Protein AF-A0A0F9HJP5-F1 (afdb_monomer)

Foldseek 3Di:
DDPPPDDDDDDDDPQDDPPPQWDWDDKDFPPDPGDDQQGKIKTKTFGNAWDWDDDPNDIDTFGMWIWIAGNVPGIDIDGHHPVVVVVVVVVVVVVVVVVVVD

Sequence (102 aa):
MVEALVEVKKQARPFCCPEPRCTPIFSYNLYGPLPSTGESFICFGQMAEPVKFTYDGVEHVNNLNHCDYTPLKGIIRWQENKEDWEGVVKVFKLALEKLEEK

Organism: NCBI:txid412755

pLDDT: mean 86.51, std 14.53, range [43.19, 97.75]

Solvent-accessible surface area (backbone atoms only — not comparable to full-atom values): 6322 Å² total; per-residue (Å²): 134,83,81,80,79,77,83,75,79,92,63,94,73,74,87,52,78,87,52,87,60,45,48,78,75,50,65,51,44,90,87,43,98,65,80,57,97,74,51,52,38,38,27,31,26,39,36,82,63,61,52,71,53,73,58,98,89,42,80,45,72,23,36,30,36,45,31,46,36,35,74,87,73,41,74,44,76,44,76,31,37,69,66,55,55,58,47,49,57,54,51,53,51,56,52,50,56,60,57,74,76,109

Secondary structure (DSSP, 8-state):
--------------SS---TTEEEEEEEESSSSS--TT--EEEEEEEEEEEEEEETTEEEEEEEEEEEEETTTEEEEEEE-HHHHHHHHHHHHHHHHHHHT-

Mean predicted aligned error: 6.83 Å

Structure (mmCIF, N/CA/C/O backbone):
data_AF-A0A0F9HJP5-F1
#
_entry.id   AF-A0A0F9HJP5-F1
#
loop_
_atom_site.group_PDB
_atom_site.id
_atom_site.type_symbol
_atom_site.label_atom_id
_atom_site.label_alt_id
_atom_site.label_comp_id
_atom_site.label_asym_id
_atom_site.label_entity_id
_atom_site.label_seq_id
_atom_site.pdbx_PDB_ins_code
_atom_site.Cartn_x
_atom_site.Cartn_y
_atom_site.Cartn_z
_atom_site.occupancy
_atom_site.B_iso_or_equiv
_atom_site.auth_seq_id
_atom_site.auth_comp_id
_atom_site.auth_asym_id
_atom_site.auth_atom_id
_atom_site.pdbx_PDB_model_num
ATOM 1 N N . MET A 1 1 ? 16.960 -27.758 20.527 1.00 43.19 1 MET A N 1
ATOM 2 C CA . MET A 1 1 ? 16.028 -27.257 19.498 1.00 43.19 1 MET A CA 1
ATOM 3 C C . MET A 1 1 ? 16.883 -26.833 18.324 1.00 43.19 1 MET A C 1
ATOM 5 O O .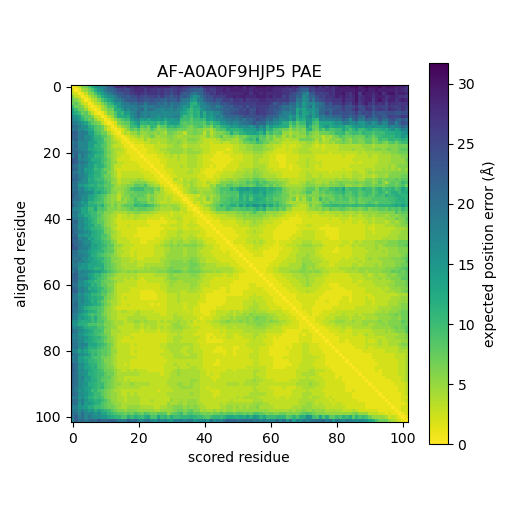 MET A 1 1 ? 17.768 -26.018 18.534 1.00 43.19 1 MET A O 1
ATOM 9 N N . VAL A 1 2 ? 16.744 -27.475 17.166 1.00 46.44 2 VAL A N 1
ATOM 10 C CA . VAL A 1 2 ? 17.554 -27.141 15.986 1.00 46.44 2 VAL A CA 1
ATOM 11 C C . VAL A 1 2 ? 16.746 -26.127 15.187 1.00 46.44 2 VAL A C 1
ATOM 13 O O . VAL A 1 2 ? 15.716 -26.482 14.620 1.00 46.44 2 VAL A O 1
ATOM 16 N N . GLU A 1 3 ? 17.155 -24.861 15.214 1.00 50.19 3 GLU A N 1
ATOM 17 C CA . GLU A 1 3 ? 16.606 -23.849 14.313 1.00 50.19 3 GLU A CA 1
ATOM 18 C C . GLU A 1 3 ? 17.042 -24.213 12.895 1.00 50.19 3 GLU A C 1
ATOM 20 O O . GLU A 1 3 ? 18.219 -24.131 12.541 1.00 50.19 3 GLU A O 1
ATOM 25 N N . ALA A 1 4 ? 16.099 -24.695 12.088 1.00 50.91 4 ALA A N 1
ATOM 26 C CA . ALA A 1 4 ? 16.340 -24.905 10.674 1.00 50.91 4 ALA A CA 1
ATOM 27 C C . ALA A 1 4 ? 16.491 -23.529 10.012 1.00 50.91 4 ALA A C 1
ATOM 29 O O . ALA A 1 4 ? 15.508 -22.833 9.762 1.00 50.91 4 ALA A O 1
ATOM 30 N N . LEU A 1 5 ? 17.735 -23.129 9.750 1.00 51.00 5 LEU A N 1
ATOM 31 C CA . LEU A 1 5 ? 18.041 -21.973 8.919 1.00 51.00 5 LEU A CA 1
ATOM 32 C C . LEU A 1 5 ? 17.611 -22.303 7.487 1.00 51.00 5 LEU A C 1
ATOM 34 O O . LEU A 1 5 ? 18.269 -23.065 6.781 1.00 51.00 5 LEU A O 1
ATOM 38 N N . VAL A 1 6 ? 16.463 -21.767 7.075 1.00 57.59 6 VAL A N 1
ATOM 39 C CA . VAL A 1 6 ? 15.993 -21.865 5.693 1.00 57.59 6 VAL A CA 1
ATOM 40 C C . VAL A 1 6 ? 16.932 -21.031 4.826 1.00 57.59 6 VAL A C 1
ATOM 42 O O . VAL A 1 6 ? 16.970 -19.805 4.930 1.00 57.59 6 VAL A O 1
ATOM 45 N N . GLU A 1 7 ? 17.711 -21.694 3.975 1.00 49.97 7 GLU A N 1
ATOM 46 C CA . GLU A 1 7 ? 18.623 -21.032 3.048 1.00 49.97 7 GLU A CA 1
ATOM 47 C C . GLU A 1 7 ? 17.812 -20.350 1.930 1.00 49.97 7 GLU A C 1
ATOM 49 O O . GLU A 1 7 ? 17.331 -20.979 0.984 1.00 49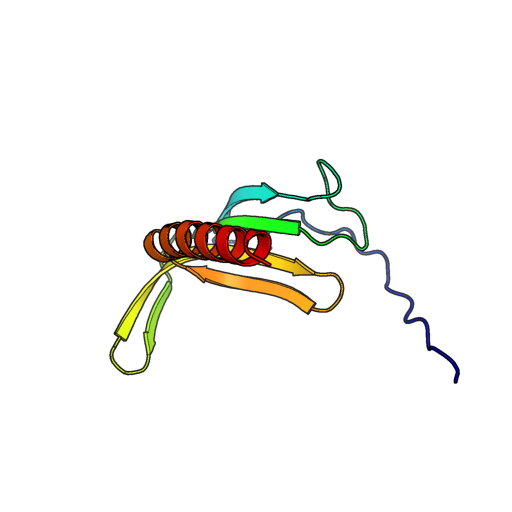.97 7 GLU A O 1
ATOM 54 N N . VAL A 1 8 ? 17.593 -19.039 2.066 1.00 55.94 8 VAL A N 1
ATOM 55 C CA . VAL A 1 8 ? 16.835 -18.253 1.086 1.00 55.94 8 VAL A CA 1
ATOM 56 C C . VAL A 1 8 ? 17.721 -17.985 -0.129 1.00 55.94 8 VAL A C 1
ATOM 58 O O . VAL A 1 8 ? 18.690 -17.227 -0.056 1.00 55.94 8 VAL A O 1
ATOM 61 N N . LYS A 1 9 ? 17.378 -18.590 -1.274 1.00 53.88 9 LYS A N 1
ATOM 62 C CA . LYS A 1 9 ? 18.059 -18.342 -2.555 1.00 53.88 9 LYS A CA 1
ATOM 63 C C . LYS A 1 9 ? 18.105 -16.840 -2.860 1.00 53.88 9 LYS A C 1
ATOM 65 O O . LYS A 1 9 ? 17.077 -16.161 -2.870 1.00 53.88 9 LYS A O 1
ATOM 70 N N . LYS A 1 10 ? 19.304 -16.328 -3.160 1.00 52.59 10 LYS A N 1
ATOM 71 C CA . LYS A 1 10 ? 19.517 -14.956 -3.645 1.00 52.59 10 LYS A CA 1
ATOM 72 C C . LYS A 1 10 ? 18.866 -14.795 -5.021 1.00 52.59 10 LYS A C 1
ATOM 74 O O . LYS A 1 10 ? 19.429 -15.213 -6.027 1.00 52.59 10 LYS A O 1
ATOM 79 N N . GLN A 1 11 ? 17.683 -14.195 -5.062 1.00 56.59 11 GLN A N 1
ATOM 80 C CA . GLN A 1 11 ? 17.024 -13.762 -6.293 1.00 56.59 11 GLN A CA 1
ATOM 81 C C . GLN A 1 11 ? 17.166 -12.242 -6.417 1.00 56.59 11 GLN A C 1
ATOM 83 O O . GLN A 1 11 ? 16.935 -11.531 -5.439 1.00 56.59 11 GLN A O 1
ATOM 88 N N . ALA A 1 12 ? 17.548 -11.746 -7.598 1.00 58.69 12 ALA A N 1
ATOM 89 C CA . ALA A 1 12 ? 17.525 -10.314 -7.892 1.00 58.69 12 ALA A CA 1
ATOM 90 C C . ALA A 1 12 ? 16.082 -9.798 -7.765 1.00 58.69 12 ALA A C 1
ATOM 92 O O . ALA A 1 12 ? 15.162 -10.387 -8.336 1.00 58.69 12 ALA A O 1
ATOM 93 N N . ARG A 1 13 ? 15.880 -8.747 -6.965 1.00 64.69 13 ARG A N 1
ATOM 94 C CA . ARG A 1 13 ? 14.548 -8.268 -6.570 1.00 64.69 13 ARG A CA 1
ATOM 95 C C . ARG A 1 13 ? 14.218 -6.983 -7.328 1.00 64.69 13 ARG A C 1
ATOM 97 O O . ARG A 1 13 ? 15.034 -6.063 -7.285 1.00 64.69 13 ARG A O 1
ATOM 104 N N . PRO A 1 14 ? 13.063 -6.885 -8.009 1.00 69.38 14 PRO A N 1
ATOM 105 C CA . PRO A 1 14 ? 12.643 -5.619 -8.592 1.00 69.38 14 PRO A CA 1
ATOM 106 C C . PRO A 1 14 ? 12.359 -4.621 -7.465 1.00 69.38 14 PRO A C 1
ATOM 108 O O . PRO A 1 14 ? 11.688 -4.958 -6.494 1.00 69.38 14 PRO A O 1
ATOM 111 N N . PHE A 1 15 ? 12.844 -3.385 -7.598 1.00 78.19 15 PHE A N 1
ATOM 112 C CA . PHE A 1 15 ? 12.635 -2.317 -6.608 1.00 78.19 15 PHE A CA 1
ATOM 113 C C . PHE A 1 15 ? 11.213 -1.714 -6.659 1.00 78.19 15 PHE A C 1
ATOM 115 O O . PHE A 1 15 ? 10.966 -0.619 -6.166 1.00 78.19 15 PHE A O 1
ATOM 122 N N . CYS A 1 16 ? 10.271 -2.410 -7.297 1.00 81.44 16 CYS A N 1
ATOM 123 C CA . CYS A 1 16 ? 8.891 -1.994 -7.517 1.00 81.44 16 CYS A CA 1
ATOM 124 C C . CYS A 1 16 ? 7.986 -3.227 -7.666 1.00 81.44 16 CYS A C 1
ATOM 126 O O . CYS A 1 16 ? 8.452 -4.332 -7.962 1.00 81.44 16 CYS A O 1
ATOM 128 N N . CYS A 1 17 ? 6.678 -3.014 -7.510 1.00 82.31 17 CYS A N 1
ATOM 129 C CA . CYS A 1 17 ? 5.645 -3.999 -7.813 1.00 82.31 17 CYS A CA 1
ATOM 130 C C . CYS A 1 17 ? 5.771 -4.509 -9.263 1.00 82.31 17 CYS A C 1
ATOM 132 O O . CYS A 1 17 ? 5.919 -3.692 -10.171 1.00 82.31 17 CYS A O 1
ATOM 134 N N . PRO A 1 18 ? 5.648 -5.826 -9.518 1.00 84.12 18 PRO A N 1
ATOM 135 C CA . PRO A 1 18 ? 5.689 -6.381 -10.869 1.00 84.12 18 PRO A CA 1
ATOM 136 C C . PRO A 1 18 ? 4.356 -6.252 -11.634 1.00 84.12 18 PRO A C 1
ATOM 138 O O . PRO A 1 18 ? 4.206 -6.879 -12.677 1.00 84.12 18 PRO A O 1
ATOM 141 N N . GLU A 1 19 ? 3.364 -5.505 -11.128 1.00 90.00 19 GLU A N 1
ATOM 142 C CA . GLU A 1 19 ? 2.081 -5.305 -11.818 1.00 90.00 19 GLU A CA 1
ATOM 143 C C . GLU A 1 19 ? 2.284 -4.469 -13.093 1.00 90.00 19 GLU A C 1
ATOM 145 O O . GLU A 1 19 ? 2.568 -3.276 -12.992 1.00 90.00 19 GLU A O 1
ATOM 150 N N . PRO A 1 20 ? 2.094 -5.047 -14.293 1.00 91.62 20 PRO A N 1
ATOM 151 C CA . PRO A 1 20 ? 2.446 -4.384 -15.549 1.00 91.62 20 PRO A CA 1
ATOM 152 C C . PRO A 1 20 ? 1.568 -3.171 -15.877 1.00 91.62 20 PRO A C 1
ATOM 154 O O . PRO A 1 20 ? 1.957 -2.340 -16.690 1.00 91.62 20 PRO A O 1
ATOM 157 N N . ARG A 1 21 ? 0.383 -3.056 -15.263 1.00 94.00 21 ARG A N 1
ATOM 158 C CA . ARG A 1 21 ? -0.520 -1.904 -15.434 1.00 94.00 21 ARG A CA 1
ATOM 159 C C . ARG A 1 21 ? -0.227 -0.755 -14.468 1.00 94.00 21 ARG A C 1
ATOM 161 O O . ARG A 1 21 ? -0.933 0.250 -14.505 1.00 94.00 21 ARG A O 1
ATOM 168 N N . CYS A 1 22 ? 0.740 -0.923 -13.569 1.00 94.75 22 CYS A N 1
ATOM 169 C CA . CYS A 1 22 ? 1.062 0.037 -12.526 1.00 94.75 22 CYS A CA 1
ATOM 170 C C . CYS A 1 22 ? 2.329 0.813 -12.892 1.00 94.75 22 CYS A C 1
ATOM 172 O O . CYS A 1 22 ? 3.394 0.226 -13.067 1.00 94.75 22 CYS A O 1
ATOM 174 N N . THR A 1 23 ? 2.235 2.138 -12.927 1.00 95.56 23 THR A N 1
ATOM 175 C CA . THR A 1 23 ? 3.382 3.035 -13.082 1.00 95.56 23 THR A CA 1
ATOM 176 C C . THR A 1 23 ? 3.891 3.441 -11.699 1.00 95.56 23 THR A C 1
ATOM 178 O O . THR A 1 23 ? 3.128 4.044 -10.940 1.00 95.56 23 THR A O 1
ATOM 181 N N . PRO A 1 24 ? 5.147 3.133 -11.327 1.00 93.56 24 PRO A N 1
ATOM 182 C CA . PRO A 1 24 ? 5.709 3.562 -10.049 1.00 93.56 24 PRO A CA 1
ATOM 183 C C . PRO A 1 24 ? 5.745 5.092 -9.923 1.00 93.56 24 PRO A C 1
ATOM 185 O O . PRO A 1 24 ? 6.177 5.783 -10.842 1.00 93.56 24 PRO A O 1
ATOM 188 N N . ILE A 1 25 ? 5.312 5.607 -8.774 1.00 94.56 25 ILE A N 1
ATOM 189 C CA . ILE A 1 25 ? 5.382 7.029 -8.404 1.00 94.56 25 ILE A CA 1
ATOM 190 C C . ILE A 1 25 ? 6.560 7.259 -7.458 1.00 94.56 25 ILE A C 1
ATOM 192 O O . ILE A 1 25 ? 7.348 8.183 -7.645 1.00 94.56 25 ILE A O 1
ATOM 196 N N . PHE A 1 26 ? 6.662 6.432 -6.418 1.00 91.88 26 PHE A N 1
ATOM 197 C CA . PHE A 1 26 ? 7.643 6.598 -5.354 1.00 91.88 26 PHE A CA 1
ATOM 198 C C . PHE A 1 26 ? 7.998 5.248 -4.742 1.00 91.88 26 PHE A C 1
ATOM 200 O O . PHE A 1 26 ? 7.146 4.376 -4.599 1.00 91.88 26 PHE A O 1
ATOM 207 N N . SER A 1 27 ? 9.250 5.075 -4.344 1.00 90.81 27 SER A N 1
ATOM 208 C CA . SER A 1 27 ? 9.721 3.892 -3.630 1.00 90.81 27 SER A CA 1
ATOM 209 C C . SER A 1 27 ? 10.589 4.325 -2.467 1.00 90.81 27 SER A C 1
ATOM 211 O O . SER A 1 27 ? 11.389 5.251 -2.599 1.00 90.81 27 SER A O 1
ATOM 213 N N . TYR A 1 28 ? 10.458 3.634 -1.343 1.00 89.56 28 TYR A N 1
ATOM 214 C CA . TYR A 1 28 ? 11.210 3.937 -0.141 1.00 89.56 28 TYR A CA 1
ATOM 215 C C . TYR A 1 28 ? 11.792 2.668 0.467 1.00 89.56 28 TYR A C 1
ATOM 217 O O . TYR A 1 28 ? 11.101 1.672 0.682 1.00 89.56 28 TYR A O 1
ATOM 225 N N . ASN A 1 29 ? 13.089 2.725 0.745 1.00 89.06 29 ASN A N 1
ATOM 226 C CA . ASN A 1 29 ? 13.818 1.711 1.481 1.00 89.06 29 ASN A CA 1
ATOM 227 C C . ASN A 1 29 ? 14.509 2.390 2.668 1.00 89.06 29 ASN A C 1
ATOM 229 O O . ASN A 1 29 ? 15.196 3.396 2.499 1.00 89.06 29 ASN A O 1
ATOM 233 N N . LEU A 1 30 ? 14.333 1.826 3.862 1.00 80.75 30 LEU A N 1
ATOM 234 C CA . LEU A 1 30 ? 14.901 2.356 5.105 1.00 80.75 30 LEU A CA 1
ATOM 235 C C . LEU A 1 30 ? 16.426 2.196 5.182 1.00 80.75 30 LEU A C 1
ATOM 237 O O . LEU A 1 30 ? 17.076 2.898 5.952 1.00 80.75 30 LEU A O 1
ATOM 241 N N . TYR A 1 31 ? 16.995 1.273 4.406 1.00 83.12 31 TYR A N 1
ATOM 242 C CA . TYR A 1 31 ? 18.390 0.848 4.547 1.00 83.12 31 TYR A CA 1
ATOM 243 C C . TYR A 1 31 ? 19.331 1.430 3.479 1.00 83.12 31 TYR A C 1
ATOM 245 O O . TYR A 1 31 ? 20.547 1.295 3.594 1.00 83.12 31 TYR A O 1
ATOM 253 N N . GLY A 1 32 ? 18.801 2.094 2.445 1.00 80.00 32 GLY A N 1
ATOM 254 C CA . GLY A 1 32 ? 19.606 2.670 1.367 1.00 80.00 32 GLY A CA 1
ATOM 255 C C . GLY A 1 32 ? 18.824 2.925 0.074 1.00 80.00 32 GLY A C 1
ATOM 256 O O . GLY A 1 32 ? 17.621 2.685 0.022 1.00 80.00 32 GLY A O 1
ATOM 257 N N . PRO A 1 33 ? 19.491 3.395 -0.998 1.00 77.38 33 PRO A N 1
ATOM 258 C CA . PRO A 1 33 ? 18.827 3.775 -2.249 1.00 77.38 33 PRO A CA 1
ATOM 259 C C . PRO A 1 33 ? 18.279 2.587 -3.055 1.00 77.38 33 PRO A C 1
ATOM 261 O O . PRO A 1 33 ? 17.374 2.773 -3.860 1.00 77.38 33 PRO A O 1
ATOM 264 N N . LEU A 1 34 ? 18.817 1.381 -2.854 1.00 79.25 34 LEU A N 1
ATOM 265 C CA . LEU A 1 34 ? 18.345 0.138 -3.465 1.00 79.25 34 LEU A CA 1
ATOM 266 C C . LEU A 1 34 ? 18.246 -0.943 -2.381 1.00 79.25 34 LEU A C 1
ATOM 268 O O . LEU A 1 34 ? 19.125 -0.991 -1.520 1.00 79.25 34 LEU A O 1
ATOM 272 N N . PRO A 1 35 ? 17.214 -1.801 -2.406 1.00 79.56 35 PRO A N 1
ATOM 273 C CA . PRO A 1 35 ? 17.018 -2.816 -1.388 1.00 79.56 35 PRO A CA 1
ATOM 274 C C . PRO A 1 35 ? 17.962 -3.996 -1.594 1.00 79.56 35 PRO A C 1
ATOM 276 O O . PRO A 1 35 ? 18.062 -4.566 -2.686 1.00 79.56 35 PRO A O 1
ATOM 279 N N . SER A 1 36 ? 18.616 -4.406 -0.514 1.00 78.88 36 SER A N 1
ATOM 280 C CA . SER A 1 36 ? 19.429 -5.618 -0.473 1.00 78.88 36 SER A CA 1
ATOM 281 C C . SER A 1 36 ? 18.574 -6.880 -0.327 1.00 78.88 36 SER A C 1
ATOM 283 O O . SER A 1 36 ? 17.383 -6.863 0.004 1.00 78.88 36 SER A O 1
ATOM 285 N N . THR A 1 37 ? 19.206 -8.040 -0.531 1.00 73.62 37 THR A N 1
ATOM 286 C CA . THR A 1 37 ? 18.575 -9.327 -0.213 1.00 73.62 37 THR A CA 1
ATOM 287 C C . THR A 1 37 ? 18.356 -9.426 1.298 1.00 73.62 37 THR A C 1
ATOM 289 O O . THR A 1 37 ? 19.305 -9.610 2.046 1.00 73.62 37 THR A O 1
ATOM 292 N N . GLY A 1 38 ? 17.101 -9.334 1.729 1.00 78.00 38 GLY A N 1
ATOM 293 C CA . GLY A 1 38 ? 16.689 -9.430 3.132 1.00 78.00 38 GLY A CA 1
ATOM 294 C C . GLY A 1 38 ? 16.067 -8.148 3.679 1.00 78.00 38 GLY A C 1
ATOM 295 O O . GLY A 1 38 ? 15.526 -8.174 4.774 1.00 78.00 38 GLY A O 1
ATOM 296 N N . GLU A 1 39 ? 16.081 -7.060 2.915 1.00 87.00 39 GLU A N 1
ATOM 297 C CA . GLU A 1 39 ? 15.463 -5.800 3.325 1.00 87.00 39 GLU A CA 1
ATOM 298 C C . GLU A 1 39 ? 13.991 -5.741 2.911 1.00 87.00 39 GLU A C 1
ATOM 300 O O . GLU A 1 39 ? 13.5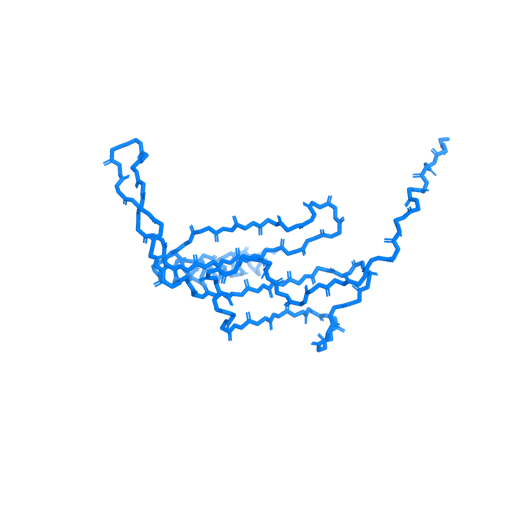83 -6.323 1.896 1.00 87.00 39 GLU A O 1
ATOM 305 N N . SER A 1 40 ? 13.205 -5.032 3.719 1.00 88.25 40 SER A N 1
ATOM 306 C CA . SER A 1 40 ? 11.851 -4.613 3.369 1.00 88.25 40 SER A CA 1
ATOM 307 C C . SER A 1 40 ? 11.909 -3.269 2.657 1.00 88.25 40 SER A C 1
ATOM 309 O O . SER A 1 40 ? 12.714 -2.410 3.007 1.00 88.25 40 SER A O 1
ATOM 311 N N . PHE A 1 41 ? 11.029 -3.070 1.688 1.00 91.06 41 PHE A N 1
ATOM 312 C CA . PHE A 1 41 ? 10.858 -1.782 1.029 1.00 91.06 41 PHE A CA 1
ATOM 313 C C . PHE A 1 41 ? 9.390 -1.585 0.686 1.00 91.06 41 PHE A C 1
ATOM 315 O O . PHE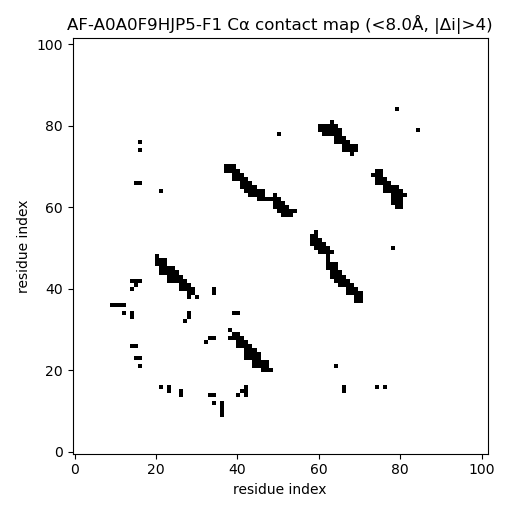 A 1 41 ? 8.636 -2.553 0.573 1.00 91.06 41 PHE A O 1
ATOM 322 N N . ILE A 1 42 ? 9.013 -0.328 0.495 1.00 93.25 42 ILE A N 1
ATOM 323 C CA . ILE A 1 42 ? 7.672 0.048 0.066 1.00 93.25 42 ILE A CA 1
ATOM 324 C C . ILE A 1 42 ? 7.737 0.706 -1.306 1.00 93.25 42 ILE A C 1
ATOM 326 O O . ILE A 1 42 ? 8.685 1.431 -1.618 1.00 93.25 42 ILE A O 1
ATOM 330 N N . CYS A 1 43 ? 6.734 0.463 -2.142 1.00 93.75 43 CYS A N 1
ATOM 331 C CA . CYS A 1 43 ? 6.554 1.216 -3.376 1.00 93.75 43 CYS A CA 1
ATOM 332 C C . CYS A 1 43 ? 5.103 1.637 -3.570 1.00 93.75 43 CYS A C 1
ATOM 334 O O . CYS A 1 43 ? 4.173 0.899 -3.250 1.00 93.75 43 CYS A O 1
ATOM 336 N N . PHE A 1 44 ? 4.936 2.802 -4.169 1.00 95.38 44 PHE A N 1
ATOM 337 C CA . PHE A 1 44 ? 3.673 3.429 -4.498 1.00 95.38 44 PHE A CA 1
ATOM 338 C C . PHE A 1 44 ? 3.594 3.589 -6.007 1.00 95.38 44 PHE A C 1
ATOM 340 O O . PHE A 1 44 ? 4.584 3.950 -6.650 1.00 95.38 44 PHE A O 1
ATOM 347 N N . GLY A 1 45 ? 2.427 3.343 -6.584 1.00 96.25 45 GLY A N 1
ATOM 348 C CA . GLY A 1 45 ? 2.229 3.484 -8.017 1.00 96.25 45 GLY A CA 1
ATOM 349 C C . GLY A 1 45 ? 0.788 3.765 -8.397 1.00 96.25 45 GLY A C 1
ATOM 350 O O . GLY A 1 45 ? -0.128 3.594 -7.598 1.00 96.25 45 GLY A O 1
ATOM 351 N N . GLN A 1 46 ? 0.607 4.211 -9.632 1.00 97.31 46 GLN A N 1
ATOM 352 C CA . GLN A 1 46 ? -0.685 4.526 -10.221 1.00 97.31 46 GLN A CA 1
ATOM 353 C C . GLN A 1 46 ? -1.063 3.469 -11.250 1.00 97.31 46 GLN A C 1
ATOM 355 O O . GLN A 1 46 ? -0.260 3.116 -12.112 1.00 97.31 46 GLN A O 1
ATOM 360 N N . MET A 1 47 ? -2.296 2.986 -11.184 1.00 96.81 47 MET A N 1
ATOM 361 C CA . MET A 1 47 ? -2.848 2.080 -12.182 1.00 96.81 47 MET A CA 1
ATOM 362 C C . MET A 1 47 ? -3.280 2.854 -13.430 1.00 96.81 47 MET A C 1
ATOM 364 O O . MET A 1 47 ? -3.880 3.923 -13.322 1.00 96.81 47 MET A O 1
ATOM 368 N N . ALA A 1 48 ? -3.025 2.287 -14.611 1.00 96.00 48 ALA A N 1
ATOM 369 C CA . ALA A 1 48 ? -3.502 2.838 -15.881 1.00 96.00 48 ALA A CA 1
ATOM 370 C C . ALA A 1 48 ? -5.039 2.947 -15.930 1.00 96.00 48 ALA A C 1
ATOM 372 O O . ALA A 1 48 ? -5.580 3.913 -16.460 1.00 96.00 48 ALA A O 1
ATOM 373 N N . GLU A 1 49 ? -5.731 1.975 -15.331 1.00 96.00 49 GLU A N 1
ATOM 374 C CA . GLU A 1 49 ? -7.184 1.960 -15.172 1.00 96.00 49 GLU A CA 1
ATOM 375 C C . GLU A 1 49 ? -7.546 1.571 -13.732 1.00 96.00 49 GLU A C 1
ATOM 377 O O . GLU A 1 49 ? -6.884 0.700 -13.154 1.00 96.00 49 GLU A O 1
ATOM 382 N N . PRO A 1 50 ? -8.584 2.185 -13.133 1.00 96.44 50 PRO A N 1
ATOM 383 C CA . PRO A 1 50 ? -9.011 1.842 -11.784 1.00 96.44 50 PRO A CA 1
ATOM 384 C C . PRO A 1 50 ? -9.565 0.416 -11.717 1.00 96.44 50 PRO A C 1
ATOM 386 O O . PRO A 1 50 ? -10.334 -0.013 -12.578 1.00 96.44 50 PRO A O 1
ATOM 389 N N . VAL A 1 51 ? -9.253 -0.287 -10.632 1.00 95.31 51 VAL A N 1
ATOM 390 C CA . VAL A 1 51 ? -9.952 -1.512 -10.242 1.00 95.31 51 VAL A CA 1
ATOM 391 C C . VAL A 1 51 ? -11.224 -1.112 -9.508 1.00 95.31 51 VAL A C 1
ATOM 393 O O . VAL A 1 51 ? -11.168 -0.390 -8.514 1.00 95.31 51 VAL A O 1
ATOM 396 N N . LYS A 1 52 ? -12.374 -1.570 -10.008 1.00 97.06 52 LYS A N 1
ATOM 397 C CA . LYS A 1 52 ? -13.686 -1.287 -9.420 1.00 97.06 52 LYS A CA 1
ATOM 398 C C . LYS A 1 52 ? -14.319 -2.566 -8.901 1.00 97.06 52 LYS A C 1
ATOM 400 O O . LYS A 1 52 ? -14.363 -3.557 -9.629 1.00 97.06 52 LYS A O 1
ATOM 405 N N . PHE A 1 53 ? -14.815 -2.541 -7.672 1.00 95.81 53 PHE A N 1
ATOM 406 C CA . PHE A 1 53 ? -15.557 -3.655 -7.084 1.00 95.81 53 PHE A CA 1
ATOM 407 C C . PHE A 1 53 ? -16.522 -3.161 -6.003 1.00 95.81 53 PHE A C 1
ATOM 409 O O . PHE A 1 53 ? -16.390 -2.050 -5.498 1.00 95.81 53 PHE A O 1
ATOM 416 N N . THR A 1 54 ? -17.492 -3.999 -5.645 1.00 97.44 54 THR A N 1
ATOM 417 C CA . THR A 1 54 ? -18.434 -3.734 -4.554 1.00 97.44 54 THR A CA 1
ATOM 418 C C . THR A 1 54 ? -18.271 -4.801 -3.488 1.00 97.44 54 THR A C 1
ATOM 420 O O . THR A 1 54 ? -18.231 -5.990 -3.808 1.00 97.44 54 THR A O 1
ATOM 423 N N . TYR A 1 55 ? -18.204 -4.383 -2.230 1.00 95.38 55 TYR A N 1
ATOM 424 C CA . TYR A 1 55 ? -18.141 -5.278 -1.082 1.00 95.38 55 TYR A CA 1
ATOM 425 C C . TYR A 1 55 ? -19.084 -4.760 0.006 1.00 95.38 55 TYR A C 1
ATOM 427 O O . TYR A 1 55 ? -19.062 -3.575 0.323 1.00 95.38 55 TYR A O 1
ATOM 435 N N . ASP A 1 56 ? -19.972 -5.620 0.513 1.00 96.19 56 ASP A N 1
ATOM 436 C CA . ASP A 1 56 ? -20.992 -5.273 1.518 1.00 96.19 56 ASP A CA 1
ATOM 437 C C . ASP A 1 56 ? -21.780 -3.979 1.211 1.00 96.19 56 ASP A C 1
ATOM 439 O O . ASP A 1 56 ? -22.100 -3.180 2.087 1.00 96.19 56 ASP A O 1
ATOM 443 N N . GLY A 1 57 ? -22.108 -3.771 -0.070 1.00 96.50 57 GLY A N 1
ATOM 444 C CA . GLY A 1 57 ? -22.885 -2.618 -0.541 1.00 96.50 57 GLY A CA 1
ATOM 445 C C . GLY A 1 57 ? -22.090 -1.320 -0.713 1.00 96.50 57 GLY A C 1
ATOM 446 O O . GLY A 1 57 ? -22.673 -0.314 -1.111 1.00 96.50 57 GLY A O 1
ATOM 447 N N . VAL A 1 58 ? -20.780 -1.333 -0.466 1.00 95.88 58 VAL A N 1
ATOM 448 C CA . VAL A 1 58 ? -19.893 -0.182 -0.664 1.00 95.88 58 VAL A CA 1
ATOM 449 C C . VAL A 1 58 ? -19.131 -0.340 -1.977 1.00 95.88 58 VAL A C 1
ATOM 451 O O . VAL A 1 58 ? -18.540 -1.388 -2.245 1.00 95.88 58 VAL A O 1
ATOM 454 N N . GLU A 1 59 ? -19.171 0.690 -2.823 1.00 96.94 59 GLU A N 1
ATOM 455 C CA . GLU A 1 59 ? -18.376 0.750 -4.050 1.00 96.94 59 GLU A CA 1
ATOM 456 C C . GLU A 1 59 ? -16.945 1.198 -3.734 1.00 96.94 59 GLU A C 1
ATOM 458 O O . GLU A 1 59 ? -16.726 2.187 -3.037 1.00 96.94 59 GLU A O 1
ATOM 463 N N . HIS A 1 60 ? -15.976 0.480 -4.294 1.00 96.38 60 HIS A N 1
ATOM 464 C CA . HIS A 1 60 ? -14.558 0.796 -4.228 1.00 96.38 60 HIS A CA 1
ATOM 465 C C . HIS A 1 60 ? -14.036 1.079 -5.635 1.00 96.38 60 HIS A C 1
ATOM 467 O O . HIS A 1 60 ? -14.265 0.301 -6.566 1.00 96.38 60 HIS A O 1
ATOM 473 N N . VAL A 1 61 ? -13.314 2.189 -5.785 1.00 97.50 61 VAL A N 1
ATOM 474 C CA . VAL A 1 61 ? -12.679 2.610 -7.038 1.00 97.50 61 VAL A CA 1
ATOM 475 C C . VAL A 1 61 ? -11.216 2.900 -6.740 1.00 97.50 61 VAL A C 1
ATOM 477 O O . VAL A 1 61 ? -10.876 3.977 -6.259 1.00 97.50 61 VAL A O 1
ATOM 480 N N . ASN A 1 62 ? -10.353 1.931 -7.033 1.00 97.38 62 ASN A N 1
ATOM 481 C CA . ASN A 1 62 ? -8.965 1.944 -6.586 1.00 97.38 62 ASN A CA 1
ATOM 482 C C . ASN A 1 62 ? -8.041 2.107 -7.791 1.00 97.38 62 ASN A C 1
ATOM 484 O O . ASN A 1 62 ? -7.949 1.233 -8.655 1.00 97.38 62 ASN A O 1
ATOM 488 N N . ASN A 1 63 ? -7.382 3.256 -7.877 1.00 97.69 63 ASN A N 1
ATOM 489 C CA . ASN A 1 63 ? -6.484 3.629 -8.970 1.00 97.69 63 ASN A CA 1
ATOM 490 C C . ASN A 1 63 ? -5.018 3.740 -8.535 1.00 97.69 63 ASN A C 1
ATOM 492 O O . ASN A 1 63 ? -4.169 4.095 -9.354 1.00 97.69 63 ASN A O 1
ATOM 496 N N . LEU A 1 64 ? -4.712 3.428 -7.279 1.00 97.62 64 LEU A N 1
ATOM 497 C CA . LEU A 1 64 ? -3.375 3.450 -6.708 1.00 97.62 64 LEU A CA 1
ATOM 498 C C . LEU A 1 64 ? -3.008 2.067 -6.165 1.00 97.62 64 LEU A C 1
ATOM 500 O O . LEU A 1 64 ? -3.868 1.270 -5.791 1.00 97.62 64 LEU A O 1
ATOM 504 N N . ASN A 1 65 ? -1.710 1.784 -6.126 1.00 96.25 65 ASN A N 1
ATOM 505 C CA . ASN A 1 65 ? -1.152 0.655 -5.397 1.00 96.25 65 ASN A CA 1
ATOM 506 C C . ASN A 1 65 ? -0.151 1.151 -4.360 1.00 96.25 65 ASN A C 1
ATOM 508 O O . ASN A 1 65 ? 0.732 1.946 -4.683 1.00 96.25 65 ASN A O 1
ATOM 512 N N . HIS A 1 66 ? -0.216 0.562 -3.176 1.00 95.38 66 HIS A N 1
ATOM 513 C CA . HIS A 1 66 ? 0.848 0.557 -2.181 1.00 95.38 66 HIS A CA 1
ATOM 514 C C . HIS A 1 66 ? 1.309 -0.890 -2.011 1.00 95.38 66 HIS A C 1
ATOM 516 O O . HIS A 1 66 ? 0.500 -1.797 -1.829 1.00 95.38 66 HIS A O 1
ATOM 522 N N . CYS A 1 67 ? 2.605 -1.146 -2.151 1.00 93.88 67 CYS A N 1
ATOM 523 C CA . CYS A 1 67 ? 3.157 -2.483 -1.989 1.00 93.88 67 CYS A CA 1
ATOM 524 C C . CYS A 1 67 ? 4.205 -2.499 -0.892 1.00 93.88 67 CYS A C 1
ATOM 526 O O . CYS A 1 67 ? 5.205 -1.792 -1.000 1.00 93.88 67 CYS A O 1
ATOM 528 N N . ASP A 1 68 ? 4.008 -3.389 0.073 1.00 92.44 68 ASP A N 1
ATOM 529 C CA . ASP A 1 68 ? 4.985 -3.730 1.093 1.00 92.44 68 ASP A CA 1
ATOM 530 C C . ASP A 1 68 ? 5.715 -4.995 0.656 1.00 92.44 68 ASP A C 1
ATOM 532 O O . ASP A 1 68 ? 5.145 -6.091 0.636 1.00 92.44 68 ASP A O 1
ATOM 536 N N . TYR A 1 69 ? 6.994 -4.875 0.319 1.00 89.12 69 TYR A N 1
ATOM 537 C CA . TYR A 1 69 ? 7.842 -6.049 0.232 1.00 89.12 69 TYR A CA 1
ATOM 538 C C . TYR A 1 69 ? 8.392 -6.376 1.615 1.00 89.12 69 TYR A C 1
ATOM 540 O O . TYR A 1 69 ? 9.036 -5.542 2.251 1.00 89.12 69 TYR A O 1
ATOM 548 N N . THR A 1 70 ? 8.220 -7.625 2.042 1.00 87.25 70 THR A N 1
ATOM 549 C CA . THR A 1 70 ? 8.894 -8.160 3.226 1.00 87.25 70 THR A CA 1
ATOM 550 C C . THR A 1 70 ? 9.582 -9.486 2.892 1.00 87.25 70 THR A C 1
ATOM 552 O O . THR A 1 70 ? 9.044 -10.277 2.112 1.00 87.25 70 THR A O 1
ATOM 555 N N . PRO A 1 71 ? 10.737 -9.803 3.503 1.00 82.88 71 PRO A N 1
ATOM 556 C CA . PRO A 1 71 ? 11.402 -11.091 3.296 1.00 82.88 71 PRO A CA 1
ATOM 557 C C . PRO A 1 71 ? 10.529 -12.296 3.656 1.00 82.88 71 PRO A C 1
ATOM 559 O O . PRO A 1 71 ? 10.651 -13.346 3.033 1.00 82.88 71 PRO A O 1
ATOM 562 N N . LEU A 1 72 ? 9.658 -12.142 4.659 1.00 85.25 72 LEU A N 1
ATOM 563 C CA . LEU A 1 72 ? 8.820 -13.223 5.171 1.00 85.25 72 LEU A CA 1
ATOM 564 C C . LEU A 1 72 ? 7.569 -13.460 4.316 1.00 85.25 72 LEU A C 1
ATOM 566 O O . LEU A 1 72 ? 7.188 -14.606 4.103 1.00 85.25 72 LEU A O 1
ATOM 570 N N . LYS A 1 73 ? 6.906 -12.390 3.863 1.00 84.88 73 LYS A N 1
ATOM 571 C CA . LYS A 1 73 ? 5.595 -12.479 3.194 1.00 84.88 73 LYS A CA 1
ATOM 572 C C . LYS A 1 73 ? 5.667 -12.243 1.684 1.00 84.88 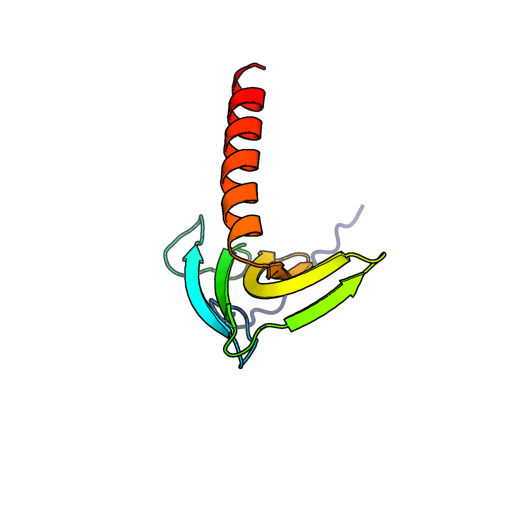73 LYS A C 1
ATOM 574 O O . LYS A 1 73 ? 4.657 -12.372 1.003 1.00 84.88 73 LYS A O 1
ATOM 579 N N . GLY A 1 74 ? 6.841 -11.903 1.153 1.00 85.62 74 GLY A N 1
ATOM 580 C CA . GLY A 1 74 ? 6.975 -11.439 -0.222 1.00 85.62 74 GLY A CA 1
ATOM 581 C C . GLY A 1 74 ? 6.314 -10.073 -0.406 1.00 85.62 74 GLY A C 1
ATOM 582 O O . GLY A 1 74 ? 6.371 -9.233 0.492 1.00 85.62 74 GLY A O 1
ATOM 583 N N . ILE A 1 75 ? 5.709 -9.853 -1.575 1.00 87.50 75 ILE A N 1
ATOM 584 C CA . ILE A 1 75 ? 4.983 -8.617 -1.887 1.00 87.50 75 ILE A CA 1
ATOM 585 C C . ILE A 1 75 ? 3.553 -8.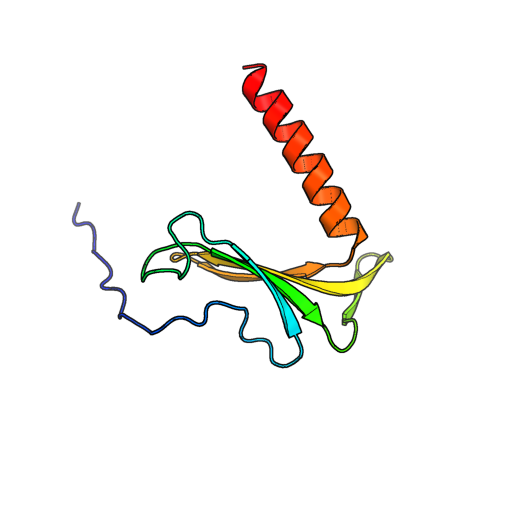734 -1.370 1.00 87.50 75 ILE A C 1
ATOM 587 O O . ILE A 1 75 ? 2.784 -9.568 -1.847 1.00 87.50 75 ILE A O 1
ATOM 591 N N . ILE A 1 76 ? 3.184 -7.845 -0.455 1.00 91.69 76 ILE A N 1
ATOM 592 C CA . ILE A 1 76 ? 1.793 -7.543 -0.134 1.00 91.69 76 ILE A CA 1
ATOM 593 C C . ILE A 1 76 ? 1.408 -6.329 -0.965 1.00 91.69 76 ILE A C 1
ATOM 595 O O . ILE A 1 76 ? 2.106 -5.321 -0.938 1.00 91.69 76 ILE A O 1
ATOM 599 N N . ARG A 1 77 ? 0.314 -6.431 -1.720 1.00 93.00 77 ARG A N 1
ATOM 600 C CA . ARG A 1 77 ? -0.194 -5.336 -2.547 1.00 93.00 77 ARG A CA 1
ATOM 601 C C . ARG A 1 77 ? -1.551 -4.882 -2.039 1.00 93.00 77 ARG A C 1
ATOM 603 O O . ARG A 1 77 ? -2.505 -5.656 -2.067 1.00 93.00 77 ARG A O 1
ATOM 610 N N . TRP A 1 78 ? -1.624 -3.612 -1.682 1.00 94.88 78 TRP A N 1
ATOM 611 C CA . TRP A 1 78 ? -2.839 -2.881 -1.373 1.00 94.88 78 TRP A CA 1
ATOM 612 C C . TRP A 1 78 ? -3.296 -2.138 -2.628 1.00 94.88 78 TRP A C 1
ATOM 614 O O . TRP A 1 78 ? -2.496 -1.456 -3.268 1.00 94.88 78 TRP A O 1
ATOM 624 N N . GLN A 1 79 ? -4.563 -2.316 -3.000 1.00 95.31 79 GLN A N 1
ATOM 625 C CA . GLN A 1 79 ? -5.220 -1.523 -4.036 1.00 95.31 79 GLN A CA 1
ATOM 626 C C . GLN A 1 79 ? -6.014 -0.436 -3.334 1.00 95.31 79 GLN A C 1
ATOM 628 O O . GLN A 1 79 ? -6.906 -0.758 -2.556 1.00 95.31 79 GLN A O 1
ATOM 633 N N . GLU A 1 80 ? -5.694 0.815 -3.620 1.00 96.38 80 GLU A N 1
ATOM 634 C CA . GLU A 1 80 ? -6.124 1.976 -2.843 1.00 96.38 80 GLU A CA 1
ATOM 635 C C . GLU A 1 80 ? -6.538 3.124 -3.772 1.00 96.38 80 GLU A C 1
ATOM 637 O O . GLU A 1 80 ? -6.391 3.060 -5.000 1.00 96.38 80 GLU A O 1
ATOM 642 N N . ASN A 1 81 ? -7.050 4.192 -3.183 1.00 97.56 81 ASN A N 1
ATOM 643 C CA . ASN A 1 81 ? -7.269 5.483 -3.817 1.00 97.56 81 ASN A CA 1
ATOM 644 C C . ASN A 1 81 ? -6.549 6.598 -3.038 1.00 97.56 81 ASN A C 1
ATOM 646 O O . ASN A 1 81 ? -5.762 6.357 -2.120 1.00 97.56 81 ASN A O 1
ATOM 650 N N . LYS A 1 82 ? -6.769 7.845 -3.455 1.00 96.81 82 LYS A N 1
ATOM 651 C CA . LYS A 1 82 ? -6.108 9.004 -2.853 1.00 96.81 82 LYS A CA 1
ATOM 652 C C . LYS A 1 82 ? -6.539 9.200 -1.396 1.00 96.81 82 LYS A C 1
ATOM 654 O O . LYS A 1 82 ? -5.705 9.519 -0.549 1.00 96.81 82 LYS A O 1
ATOM 659 N N . GLU A 1 83 ? -7.822 9.022 -1.120 1.00 96.88 83 GLU A N 1
ATOM 660 C CA . GLU A 1 83 ? -8.426 9.194 0.196 1.00 96.88 83 GLU A CA 1
ATOM 661 C C . GLU A 1 83 ? -7.861 8.183 1.205 1.00 96.88 83 GLU A C 1
ATOM 663 O O . GL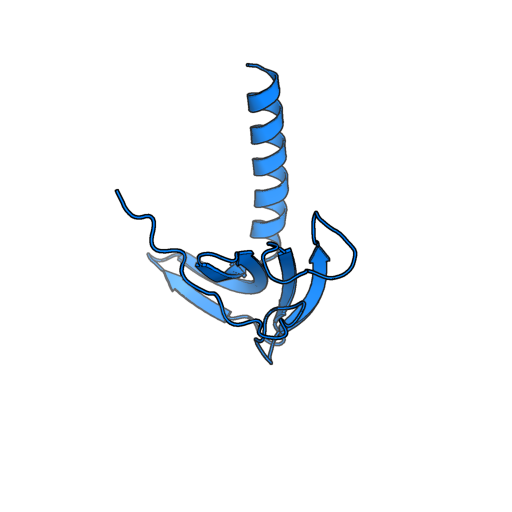U A 1 83 ? -7.618 8.543 2.359 1.00 96.88 83 GLU A O 1
ATOM 668 N N . ASP A 1 84 ? -7.562 6.957 0.765 1.00 96.69 84 ASP A N 1
ATOM 669 C CA . ASP A 1 84 ? -6.882 5.944 1.577 1.00 96.69 84 ASP A CA 1
ATOM 670 C C . ASP A 1 84 ? -5.490 6.429 2.015 1.00 96.69 84 ASP A C 1
ATOM 672 O O . ASP A 1 84 ? -5.163 6.395 3.203 1.00 96.69 84 ASP A O 1
ATOM 676 N N . TRP A 1 85 ? -4.679 6.958 1.088 1.00 96.00 85 TRP A N 1
ATOM 677 C CA . TRP A 1 85 ? -3.339 7.478 1.404 1.00 96.00 85 TRP A CA 1
ATOM 678 C C . TRP A 1 85 ? -3.389 8.672 2.358 1.00 96.00 85 TRP A C 1
ATOM 680 O O . TRP A 1 85 ? -2.621 8.738 3.322 1.00 96.00 85 TRP A O 1
ATOM 690 N N . GLU A 1 86 ? -4.306 9.612 2.122 1.00 96.94 86 GLU A N 1
ATOM 691 C CA . GLU A 1 86 ? -4.534 10.746 3.023 1.00 96.94 86 GLU A CA 1
ATOM 692 C C . GLU A 1 86 ? -4.969 10.270 4.420 1.00 96.94 86 GLU A C 1
ATOM 694 O O . GLU A 1 86 ? -4.489 10.782 5.441 1.00 96.94 86 GLU A O 1
ATOM 699 N N . GLY A 1 87 ? -5.817 9.239 4.472 1.00 96.62 87 GLY A N 1
ATOM 700 C CA . GLY A 1 87 ? -6.230 8.559 5.694 1.00 96.62 87 GLY A CA 1
ATOM 701 C C . GLY A 1 87 ? -5.056 7.939 6.452 1.00 96.62 87 GLY A C 1
ATOM 702 O O . GLY A 1 87 ? -4.904 8.192 7.650 1.00 96.62 87 GLY A O 1
ATOM 703 N N . VAL A 1 88 ? -4.185 7.191 5.768 1.00 94.88 88 VAL A N 1
ATOM 704 C CA . VAL A 1 88 ? -3.001 6.551 6.369 1.00 94.88 88 VAL A CA 1
ATOM 705 C C . VAL A 1 88 ? -2.055 7.587 6.972 1.00 94.88 88 VAL A C 1
ATOM 707 O O . VAL A 1 88 ? -1.623 7.419 8.114 1.00 94.88 88 VAL A O 1
ATOM 710 N N . VAL A 1 89 ? -1.780 8.695 6.272 1.00 95.38 89 VAL A N 1
ATOM 711 C CA . VAL A 1 89 ? -0.936 9.780 6.809 1.00 95.38 89 VAL A CA 1
ATOM 712 C C . VAL A 1 89 ? -1.499 10.308 8.128 1.00 95.38 89 VAL A C 1
ATOM 714 O O . VAL A 1 89 ? -0.752 10.505 9.089 1.00 95.38 89 VAL A O 1
ATOM 717 N N . LYS A 1 90 ? -2.816 10.530 8.196 1.00 96.56 90 LYS A N 1
ATOM 718 C CA . LYS A 1 90 ? -3.480 10.986 9.422 1.00 96.56 90 LYS A CA 1
ATOM 719 C C . LYS A 1 90 ? -3.376 9.943 10.536 1.00 96.56 90 LYS A C 1
ATOM 721 O O . LYS A 1 90 ? -3.030 10.297 11.661 1.00 96.56 90 LYS A O 1
ATOM 726 N N . VAL A 1 91 ? -3.656 8.676 10.234 1.00 96.81 91 VAL A N 1
ATOM 727 C CA . VAL A 1 91 ? -3.625 7.583 11.218 1.00 96.81 91 VAL A CA 1
ATOM 728 C C . VAL A 1 91 ? -2.219 7.381 11.783 1.00 96.81 91 VAL A C 1
ATOM 730 O O . VAL A 1 91 ? -2.074 7.260 12.996 1.00 96.81 91 VAL A O 1
ATOM 733 N N . PHE A 1 92 ? -1.179 7.401 10.947 1.00 95.88 92 PHE A N 1
ATOM 734 C CA . PHE A 1 92 ? 0.202 7.226 11.406 1.00 95.88 92 PHE A CA 1
ATOM 735 C C . PHE A 1 92 ? 0.669 8.372 12.299 1.00 95.88 92 PHE A C 1
ATOM 737 O O . PHE A 1 92 ? 1.306 8.114 13.316 1.00 95.88 92 PHE A O 1
ATOM 744 N N . LYS A 1 93 ? 0.304 9.621 11.982 1.00 96.75 93 LYS A N 1
ATOM 745 C CA . LYS A 1 93 ? 0.591 10.765 12.862 1.00 96.75 93 LYS A CA 1
ATOM 746 C C . LYS A 1 93 ? -0.045 10.591 14.241 1.00 96.75 93 LYS A C 1
ATOM 748 O O . LYS A 1 93 ? 0.660 10.653 15.240 1.00 96.75 93 LYS A O 1
ATOM 753 N N . LEU A 1 94 ? -1.341 10.278 14.286 1.00 97.31 94 LEU A N 1
ATOM 754 C CA . LEU A 1 94 ? -2.058 10.050 15.547 1.00 97.31 94 LEU A CA 1
ATOM 755 C C . LEU A 1 94 ? -1.467 8.878 16.347 1.00 97.31 94 LEU A C 1
ATOM 757 O O . LEU A 1 94 ? -1.395 8.931 17.573 1.00 97.31 94 LEU A O 1
ATOM 761 N N . ALA A 1 95 ? -1.042 7.811 15.668 1.00 97.75 95 ALA A N 1
ATOM 762 C CA . ALA A 1 95 ? -0.414 6.665 16.316 1.00 97.75 95 ALA A CA 1
ATOM 763 C C . ALA A 1 95 ? 0.949 7.019 16.935 1.00 97.75 95 ALA A C 1
ATOM 765 O O . ALA A 1 95 ? 1.243 6.557 18.036 1.00 97.75 95 ALA A O 1
ATOM 766 N N . LEU A 1 96 ? 1.757 7.839 16.255 1.00 96.81 96 LEU A N 1
ATOM 767 C CA . LEU A 1 96 ? 3.042 8.324 16.769 1.00 96.81 96 LEU A CA 1
ATOM 768 C C . LEU A 1 96 ? 2.854 9.241 17.980 1.00 96.81 96 LEU A C 1
ATOM 770 O O . LEU A 1 96 ? 3.489 9.012 19.003 1.00 96.81 96 LEU A O 1
ATOM 774 N N . GLU A 1 97 ? 1.918 10.191 17.913 1.00 96.75 97 GLU A N 1
ATOM 775 C CA . GLU A 1 97 ? 1.566 11.047 19.058 1.00 96.75 97 GLU A CA 1
ATOM 776 C C . GLU A 1 97 ? 1.196 10.197 20.286 1.00 96.75 97 GLU A C 1
ATOM 778 O O . GLU A 1 97 ? 1.688 10.418 21.390 1.00 96.75 97 GLU A O 1
ATOM 783 N N . LYS A 1 98 ? 0.392 9.143 20.091 1.00 96.75 98 LYS A N 1
ATOM 784 C CA . LYS A 1 98 ? 0.008 8.220 21.171 1.00 96.75 98 LYS A CA 1
ATOM 785 C C . LYS A 1 98 ? 1.136 7.325 21.675 1.00 96.75 98 LYS A C 1
ATOM 787 O O . LYS A 1 98 ? 1.030 6.803 22.785 1.00 96.75 98 LYS A O 1
ATOM 792 N N . LEU A 1 99 ? 2.168 7.089 20.871 1.00 95.56 99 LEU A N 1
ATOM 793 C CA . LEU A 1 99 ? 3.351 6.348 21.293 1.00 95.56 99 LEU A CA 1
ATOM 794 C C . LEU A 1 99 ? 4.230 7.202 22.212 1.00 95.56 99 LEU A C 1
ATOM 796 O O . LEU A 1 99 ? 4.740 6.675 23.191 1.00 95.56 99 LEU A O 1
ATOM 800 N N . GLU A 1 100 ? 4.372 8.493 21.914 1.00 91.38 100 GLU A N 1
ATOM 801 C CA . GLU A 1 100 ? 5.198 9.444 22.674 1.00 91.38 100 GLU A CA 1
ATOM 802 C C . GLU A 1 100 ? 4.567 9.873 24.010 1.00 91.38 100 GLU A C 1
ATOM 804 O O . GLU A 1 100 ? 5.269 10.312 24.916 1.00 91.38 100 GLU A O 1
ATOM 809 N N . GLU A 1 101 ? 3.247 9.723 24.156 1.00 89.19 101 GLU A N 1
ATOM 810 C CA . GLU A 1 101 ? 2.528 9.919 25.424 1.00 89.19 101 GLU A CA 1
ATOM 811 C C . GLU A 1 101 ? 2.801 8.819 26.477 1.00 89.19 101 GLU A C 1
ATOM 813 O O . GLU A 1 101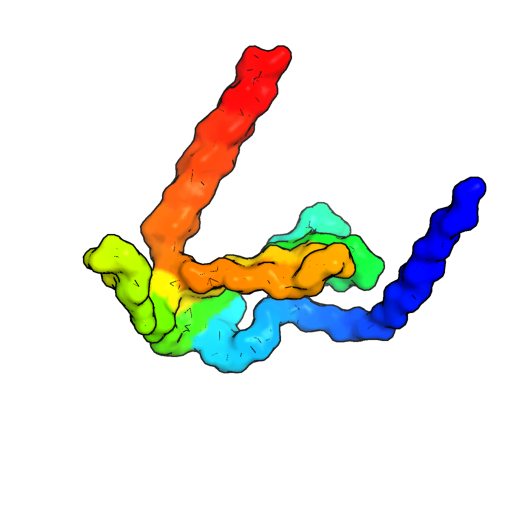 ? 2.380 8.971 27.627 1.00 89.19 101 GLU A O 1
ATOM 818 N N . LYS A 1 102 ? 3.439 7.702 26.098 1.00 63.31 102 LYS A N 1
ATOM 819 C CA . LYS A 1 102 ? 3.743 6.562 26.982 1.00 63.31 102 LYS A CA 1
ATOM 820 C C . LYS A 1 102 ? 5.173 6.598 27.503 1.00 63.31 102 LYS A C 1
ATOM 822 O O . LYS A 1 102 ? 5.342 6.201 28.678 1.00 63.31 102 LYS A O 1
#

Radius of gyration: 16.92 Å; Cα contacts (8 Å, |Δi|>4): 150; chains: 1; bounding box: 42×38×43 Å

Nearest PDB structures (foldseek):
  5xj0-assembly1_G  TM=2.366E-01  e=3.358E+00  Oshimavirus P2345
  7c7a-assembly1_B  TM=3.648E-01  e=9.024E+00  Saccharomyces cerevisiae S288C

=== Feature glossary ===
Key to the feature types in this record:

— What the protein is —

Primary structure: the covalent order of the twenty standard amino acids along the backbone. Two proteins with the same sequence will (almost always) fold to the same structure; two with 30% identity often share a fold but not the details.

Database cross-references. InterPro integrates a dozen domain/family signature databases into unified entries with residue-range hits. GO terms attach function/process/location labels with evidence codes. CATH codes position the fold in a four-level structural taxonomy. Organism is the NCBI-taxonomy species name.

— Where its atoms are —

The mmCIF block holds the 3D Cartesian coordinates of each backbone atom (N, Cα, C, O) in ångströms. mmCIF is the PDB's canonical archive format — a tagged-loop text representation of the atomic model.

Six rendered views show the 3D structure from the faces of a cube — i.e. along ±x, ±y, ±z. Rendering representation is drawn randomly per protein from cartoon (secondary-structure ribbons), sticks (backbone bonds), or molecular surface; coloring is either N→C rainbow (blue at the N-terminus through red at the C-terminus) or one color per chain.

— Local backbone conformation —

DSSP 8-state secondary structure assigns each residue one of H (α-helix), G (3₁₀-helix), I (π-helix), E (extended β-strand), B (isolated β-bridge), T (hydrogen-bonded turn), S (bend), or '-' (coil). The assignment is computed from backbone hydrogen-bond geometry via the Kabsch–Sander algorithm.

P-SEA three-state annotation labels each residue as helix, strand, or coil based purely on the geometry of the Cα trace. It serves as a fallback when the full backbone (and thus DSSP) is unavailable.

The φ/ψ torsion pair specifies the backbone conformation at each residue. φ rotates about the N–Cα bond, ψ about the Cα–C bond. Steric clashes forbid most of the (φ, ψ) plane — the allowed regions (α-helix basin, β-sheet basin, left-handed helix) are the Ramachandran-allowed regions.

— Global shape and packing —

The geometric summary reports three shape descriptors. Rg (radius of gyration) measures how spread out the Cα atoms are about their centre of mass; compact globular proteins have small Rg, elongated or unfolded ones large. Cα contacts (<8 Å, |i−j|>4) count long-range residue pairs in spatial proximity — high for tightly packed folds, near zero for rods or random coil. The bounding-box extents give the protein's footprint along x, y, z in Å.

Accessible surface area quantifies burial. A residue with SASA near zero is packed into the hydrophobic core; one with SASA >100 Å² sits on the surface. Computed here via the Shrake–Rupley numerical algorithm with a 1.4 Å probe.

Plot images: a contact map (which residues are close in 3D, as an N×N binary image), a Ramachandran scatter (backbone torsion angles, revealing secondary-structure composition at a glance), and — for AlphaFold structures — a PAE heatmap (pairwise prediction confidence).

— Structural neighborhood —

The Foldseek 3Di string encodes local tertiary geometry as a 20-letter alphabet — one character per residue — derived from the relative positions of nearby Cα atoms. Unlike the amino-acid sequence, 3Di is a direct function of the 3D structure, so two proteins with the same fold have similar 3Di strings even at low sequence identity.

Nearest PDB neighbors are the top structural matches found by Foldseek when searching this structure against the entire Protein Data Bank. Each hit reports a TM-score (0 to 1; >0.5 almost always implies the same fold) and an E-value. These are *structural* homologs — they may share no detectable sequence similarity.

— Confidence and disorder —

For AlphaFold models, the B-factor field carries pLDDT — the model's own estimate of local accuracy on a 0–100 scale. Regions with pLDDT<50 should be treated as essentially unmodeled; they often correspond to intrinsically disordered segments.

B-factor (Debye–Waller factor) reflects atomic displacement in the crystal lattice. It is an experimental ob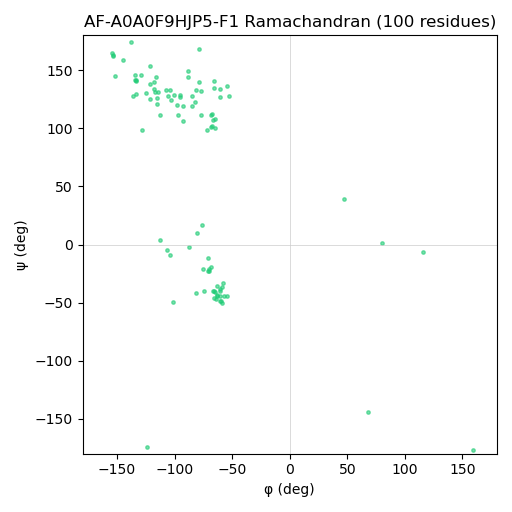servable (units Å²), not a prediction; low values mean the atom is pinned down, high values mean it moves or is heterogeneous across the crystal.

Predicted aligned error is AlphaFold's pairwise confidence. Unlike pLDDT (per-residue), PAE is per-residue-pair and captures whether two parts of the structure are correctly placed relative to each other. Units are ångströms of expected positional error.